Protein AF-A0A3R9X565-F1 (afdb_monomer_lite)

Sequence (75 aa):
MSEQPAPAARQQLDPAAADAVRAYAARTRAGADRFAAALEDIAANGLPAPEDCTPWEDLREAHLARLAAQRPAVA

pLDDT: mean 90.79, std 11.83, range [52.56, 98.56]

Radius of gyration: 21.35 Å; chains: 1; bounding box: 30×50×56 Å

Structure (mmCIF, N/CA/C/O backbone):
data_AF-A0A3R9X565-F1
#
_entry.id   AF-A0A3R9X565-F1
#
loop_
_atom_site.group_PDB
_atom_site.id
_atom_site.type_symbol
_atom_site.label_atom_id
_atom_site.label_alt_id
_atom_site.label_comp_id
_atom_site.label_asym_id
_atom_site.label_entity_id
_atom_site.label_seq_id
_atom_site.pdbx_PDB_ins_code
_atom_site.Cartn_x
_atom_site.Cartn_y
_atom_site.Cartn_z
_atom_site.occupancy
_atom_site.B_iso_or_equiv
_atom_site.auth_seq_id
_atom_site.auth_comp_id
_atom_site.auth_asym_id
_atom_site.auth_atom_id
_atom_site.pdbx_PDB_model_num
ATOM 1 N N . MET A 1 1 ? 11.257 -12.382 35.030 1.00 52.56 1 MET A N 1
ATOM 2 C CA . MET A 1 1 ? 9.788 -12.318 34.896 1.00 52.56 1 MET A CA 1
ATOM 3 C C . MET A 1 1 ? 9.415 -10.853 34.748 1.00 52.56 1 MET A C 1
ATOM 5 O O . MET A 1 1 ? 9.398 -10.159 35.751 1.00 52.56 1 MET A O 1
ATOM 9 N N . SER A 1 2 ? 9.239 -10.352 33.525 1.00 63.31 2 SER A N 1
ATOM 10 C CA . SER A 1 2 ? 8.774 -8.973 33.321 1.00 63.31 2 SER A CA 1
ATOM 11 C C . SER A 1 2 ? 7.256 -8.960 33.474 1.00 63.31 2 SER A C 1
ATOM 13 O O . SER A 1 2 ? 6.566 -9.625 32.702 1.00 63.31 2 SER A O 1
ATOM 15 N N . GLU A 1 3 ? 6.740 -8.268 34.489 1.00 63.00 3 GLU A N 1
ATOM 16 C CA . GLU A 1 3 ? 5.305 -8.011 34.614 1.00 63.00 3 GLU A CA 1
ATOM 17 C C . GLU A 1 3 ? 4.857 -7.144 33.435 1.00 63.00 3 GLU A C 1
ATOM 19 O O . GLU A 1 3 ? 5.319 -6.017 33.251 1.00 63.00 3 GLU A O 1
ATOM 24 N N . GLN A 1 4 ? 3.978 -7.697 32.601 1.00 68.56 4 GLN A N 1
ATOM 25 C CA . GLN A 1 4 ? 3.301 -6.932 31.567 1.00 68.56 4 GLN A CA 1
ATOM 26 C C . GLN A 1 4 ? 2.322 -5.983 32.274 1.00 68.56 4 GLN A C 1
ATOM 28 O O . GLN A 1 4 ? 1.484 -6.468 33.040 1.00 68.56 4 GLN A O 1
ATOM 33 N N . PRO A 1 5 ? 2.418 -4.656 32.074 1.00 70.56 5 PRO A N 1
ATOM 34 C CA . PRO A 1 5 ? 1.558 -3.712 32.772 1.00 70.56 5 PRO A CA 1
ATOM 35 C C . PRO A 1 5 ? 0.089 -4.035 32.486 1.00 70.56 5 PRO A C 1
ATOM 37 O O . PRO A 1 5 ? -0.279 -4.351 31.350 1.00 70.56 5 PRO A O 1
ATOM 40 N N . ALA A 1 6 ? -0.739 -3.978 33.533 1.00 70.69 6 ALA A N 1
ATOM 41 C CA . ALA A 1 6 ? -2.168 -4.239 33.426 1.00 70.69 6 ALA A CA 1
ATOM 42 C C . ALA A 1 6 ? -2.780 -3.350 32.327 1.00 70.69 6 ALA A C 1
ATOM 44 O O . ALA A 1 6 ? -2.438 -2.165 32.240 1.00 70.69 6 ALA A O 1
ATOM 45 N N . PRO A 1 7 ? -3.663 -3.891 31.467 1.00 70.38 7 PRO A N 1
ATOM 46 C CA . PRO A 1 7 ? -4.251 -3.112 30.390 1.00 70.38 7 PRO A CA 1
ATOM 47 C C . PRO A 1 7 ? -4.999 -1.914 30.979 1.00 70.38 7 PRO A C 1
ATOM 49 O O . PRO A 1 7 ? -5.928 -2.077 31.769 1.00 70.38 7 PRO A O 1
ATOM 52 N N . ALA A 1 8 ? -4.578 -0.707 30.597 1.00 77.62 8 ALA A N 1
ATOM 53 C CA . ALA A 1 8 ? -5.235 0.524 31.014 1.00 77.62 8 ALA A CA 1
ATOM 54 C C . ALA A 1 8 ? -6.715 0.513 30.594 1.00 77.62 8 ALA A C 1
ATOM 56 O O . ALA A 1 8 ? -7.064 0.013 29.516 1.00 77.62 8 ALA A O 1
ATOM 57 N N . ALA A 1 9 ? -7.586 1.081 31.435 1.00 81.75 9 ALA A N 1
ATOM 58 C CA . ALA A 1 9 ? -8.998 1.250 31.111 1.00 81.75 9 ALA A CA 1
ATOM 59 C C . ALA A 1 9 ? -9.132 2.064 29.810 1.00 81.75 9 ALA A C 1
ATOM 61 O O . ALA A 1 9 ? -8.635 3.186 29.716 1.00 81.75 9 ALA A O 1
ATOM 62 N N . ARG A 1 10 ? -9.762 1.482 28.782 1.00 85.94 10 ARG A N 1
A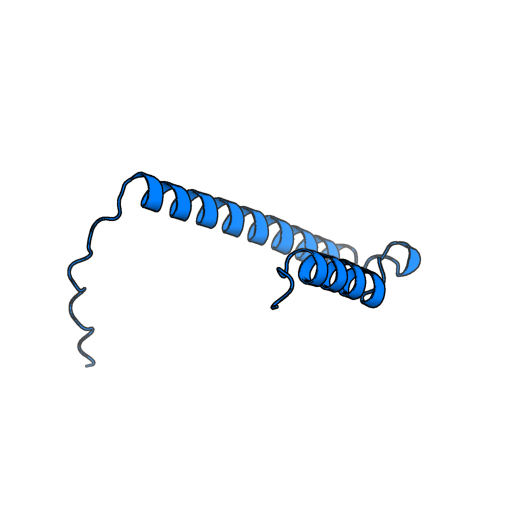TOM 63 C CA . ARG A 1 10 ? -9.922 2.132 27.474 1.00 85.94 10 ARG A CA 1
ATOM 64 C C . ARG A 1 10 ? -11.151 3.032 27.494 1.00 85.94 10 ARG A C 1
ATOM 66 O O . ARG A 1 10 ? -12.234 2.576 27.851 1.00 85.94 10 ARG A O 1
ATOM 73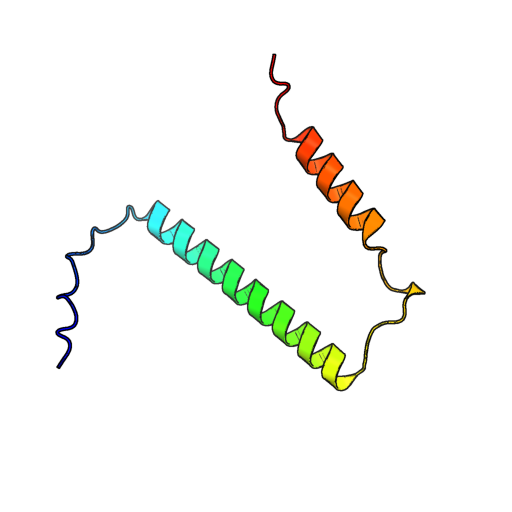 N N . GLN A 1 11 ? -10.996 4.279 27.061 1.00 88.56 11 GLN A N 1
ATOM 74 C CA . GLN A 1 11 ? -12.126 5.179 26.853 1.00 88.56 11 GLN A CA 1
ATOM 75 C C . GLN A 1 11 ? -12.817 4.856 25.522 1.00 88.56 11 GLN A C 1
ATOM 77 O O . GLN A 1 11 ? -12.157 4.693 24.494 1.00 88.56 11 GLN A O 1
ATOM 82 N N . GLN A 1 12 ? -14.147 4.747 25.544 1.00 91.00 12 GLN A N 1
ATOM 83 C CA . GLN A 1 12 ? -14.943 4.541 24.336 1.00 91.00 12 GLN A CA 1
ATOM 84 C C . GLN A 1 12 ? -14.894 5.803 23.464 1.00 91.00 12 GLN A C 1
ATOM 86 O O . GLN A 1 12 ? -15.072 6.912 23.969 1.00 91.00 12 GLN A O 1
ATOM 91 N N . LEU A 1 13 ? -14.666 5.633 22.161 1.00 94.56 13 LEU A N 1
ATOM 92 C CA . LEU A 1 13 ? -14.782 6.725 21.197 1.00 94.56 13 LEU A CA 1
ATOM 93 C C . LEU A 1 13 ? -16.252 7.062 20.938 1.00 94.56 13 LEU A C 1
ATOM 95 O O . LEU A 1 13 ? -17.122 6.190 21.010 1.00 94.56 13 LEU A O 1
ATOM 99 N N . ASP A 1 14 ? -16.491 8.313 20.552 1.00 96.50 14 ASP A N 1
ATOM 100 C CA . ASP A 1 14 ? -17.725 8.704 19.877 1.00 96.50 14 ASP A CA 1
ATOM 101 C C . ASP A 1 14 ? -17.986 7.783 18.658 1.00 96.50 14 ASP A C 1
ATOM 103 O O . ASP A 1 14 ? -17.028 7.426 17.956 1.00 96.50 14 ASP A O 1
ATOM 107 N N . PRO A 1 15 ? -19.241 7.373 18.385 1.00 96.69 15 PRO A N 1
ATOM 108 C CA . PRO A 1 15 ? -19.551 6.464 17.283 1.00 96.69 15 PRO A CA 1
ATOM 109 C C . PRO A 1 15 ? -19.027 6.924 15.917 1.00 96.69 15 PRO A C 1
ATOM 111 O O . PRO A 1 15 ? -18.464 6.107 15.187 1.00 96.69 15 PRO A O 1
ATOM 114 N N . ALA A 1 16 ? -19.121 8.218 15.589 1.00 96.81 16 ALA A N 1
ATOM 115 C CA . ALA A 1 16 ? -18.645 8.735 14.308 1.00 96.81 16 ALA A CA 1
ATOM 116 C C . ALA A 1 16 ? -17.113 8.687 14.218 1.00 96.81 16 ALA A C 1
ATOM 118 O O . ALA A 1 16 ? -16.554 8.338 13.176 1.00 96.81 16 ALA A O 1
ATOM 119 N N . ALA A 1 17 ? -16.418 8.966 15.325 1.00 97.06 17 ALA A N 1
ATOM 120 C CA . ALA A 1 17 ? -14.969 8.804 15.398 1.00 97.06 17 ALA A CA 1
ATOM 121 C C . ALA A 1 17 ? -14.555 7.329 15.241 1.00 97.06 17 ALA A C 1
ATOM 123 O O . ALA A 1 17 ? -13.611 7.022 14.508 1.00 97.06 17 ALA A O 1
ATOM 124 N N . ALA A 1 18 ? -15.279 6.401 15.873 1.00 97.81 18 ALA A N 1
ATOM 125 C CA . ALA A 1 18 ? -15.037 4.970 15.716 1.00 97.81 18 ALA A CA 1
ATOM 126 C C . ALA A 1 18 ? -15.235 4.511 14.260 1.00 97.81 18 ALA A C 1
ATOM 128 O O . ALA A 1 18 ? -14.414 3.753 13.736 1.00 97.81 18 ALA A O 1
ATOM 129 N N . ASP A 1 19 ? -16.272 5.001 13.581 1.00 98.12 19 ASP A N 1
ATOM 130 C CA . ASP A 1 19 ? -16.528 4.697 12.171 1.00 98.12 19 ASP A CA 1
ATOM 131 C C . ASP A 1 19 ? -15.461 5.281 11.245 1.00 98.12 19 ASP A C 1
ATOM 133 O O . ASP A 1 19 ? -14.987 4.587 10.342 1.00 98.12 19 ASP A O 1
ATOM 137 N N . ALA A 1 20 ? -14.995 6.504 11.504 1.00 97.69 20 ALA A N 1
ATOM 138 C CA . ALA A 1 20 ? -13.894 7.102 10.754 1.00 97.69 20 ALA A CA 1
ATOM 139 C C . ALA A 1 20 ? -12.608 6.261 10.857 1.00 97.69 20 ALA A C 1
ATOM 141 O O . ALA A 1 20 ? -11.939 6.021 9.846 1.00 97.69 20 ALA A O 1
ATOM 142 N N . VAL A 1 21 ? -12.292 5.755 12.055 1.00 98.00 21 VAL A N 1
ATOM 143 C CA . VAL A 1 21 ? -11.142 4.864 12.279 1.00 98.00 21 VAL A CA 1
ATOM 144 C C . VAL A 1 21 ? -11.325 3.532 11.548 1.00 98.00 21 VAL A C 1
ATOM 146 O O . VAL A 1 21 ? -10.395 3.070 10.885 1.00 98.00 21 VAL A O 1
ATOM 149 N N . ARG A 1 22 ? -12.518 2.923 11.596 1.00 98.06 22 ARG A N 1
ATOM 150 C CA . ARG A 1 22 ? -12.812 1.687 10.846 1.00 98.06 22 ARG A CA 1
ATOM 151 C C . ARG A 1 22 ? -12.689 1.893 9.338 1.00 98.06 22 ARG A C 1
ATOM 153 O O . ARG A 1 22 ? -12.093 1.056 8.662 1.00 98.06 22 ARG A O 1
ATOM 160 N N . ALA A 1 23 ? -13.195 3.008 8.818 1.00 98.31 23 ALA A N 1
ATOM 161 C CA . ALA A 1 23 ? -13.094 3.357 7.406 1.00 98.31 23 ALA A CA 1
ATOM 162 C C . ALA A 1 23 ? -11.636 3.576 6.983 1.00 98.31 23 ALA A C 1
ATOM 164 O O . ALA A 1 23 ? -11.223 3.119 5.917 1.00 98.31 23 ALA A O 1
ATOM 165 N N . TYR A 1 24 ? -10.833 4.232 7.824 1.00 97.44 24 TYR A N 1
ATOM 166 C CA . TYR A 1 24 ? -9.400 4.366 7.583 1.00 97.44 24 TYR A CA 1
ATOM 167 C C . TYR A 1 24 ? -8.709 3.001 7.569 1.00 97.44 24 TYR A C 1
ATOM 169 O O . TYR A 1 24 ? -8.015 2.696 6.607 1.00 97.44 24 TYR A O 1
ATOM 177 N N . ALA A 1 25 ? -8.987 2.139 8.549 1.00 98.25 25 ALA A N 1
ATOM 178 C CA . ALA A 1 25 ? -8.441 0.786 8.586 1.00 98.25 25 ALA A CA 1
ATOM 179 C C . ALA A 1 25 ? -8.826 -0.037 7.343 1.00 98.25 25 ALA A C 1
ATOM 181 O O . ALA A 1 25 ? -7.990 -0.760 6.806 1.00 98.25 25 ALA A O 1
ATOM 182 N N . ALA A 1 26 ? -10.065 0.082 6.854 1.00 98.12 26 ALA A N 1
ATOM 183 C CA . ALA A 1 26 ? -10.497 -0.566 5.617 1.00 98.12 26 ALA A CA 1
ATOM 184 C C . ALA A 1 26 ? -9.722 -0.046 4.395 1.00 98.12 26 ALA A C 1
ATOM 186 O O . ALA A 1 26 ? -9.221 -0.846 3.608 1.00 98.12 26 ALA A O 1
ATOM 187 N N . ARG A 1 27 ? -9.546 1.278 4.272 1.00 97.62 27 ARG A N 1
ATOM 188 C CA . ARG A 1 27 ? -8.720 1.882 3.211 1.00 97.62 27 ARG A CA 1
ATOM 189 C C . ARG A 1 27 ? -7.266 1.429 3.287 1.00 97.62 27 ARG A C 1
ATOM 191 O O . ARG A 1 27 ? -6.676 1.141 2.251 1.00 97.62 27 ARG A O 1
ATOM 198 N N . THR A 1 28 ? -6.697 1.348 4.488 1.00 97.50 28 THR A N 1
ATOM 199 C CA . THR A 1 28 ? -5.325 0.873 4.699 1.00 97.50 28 THR A CA 1
ATOM 200 C C . THR A 1 28 ? -5.177 -0.582 4.272 1.00 97.50 28 THR A C 1
ATOM 202 O O . THR A 1 28 ? -4.254 -0.879 3.522 1.00 97.50 28 THR A O 1
ATOM 205 N N . ARG A 1 29 ? -6.099 -1.471 4.672 1.00 97.44 29 ARG A N 1
ATOM 206 C CA . ARG A 1 29 ? -6.083 -2.878 4.231 1.00 97.44 29 ARG A CA 1
ATOM 207 C C . ARG A 1 29 ? -6.191 -2.991 2.713 1.00 97.44 29 ARG A C 1
ATOM 209 O O . ARG A 1 29 ? -5.324 -3.588 2.098 1.00 97.44 29 ARG A O 1
ATOM 216 N N . ALA A 1 30 ? -7.150 -2.300 2.098 1.00 95.75 30 ALA A N 1
ATOM 217 C CA . ALA A 1 30 ? -7.288 -2.286 0.641 1.00 95.75 30 ALA A CA 1
ATOM 218 C C . ALA A 1 30 ? -6.065 -1.683 -0.085 1.00 95.75 30 ALA A C 1
ATOM 220 O O . ALA A 1 30 ? -5.788 -2.009 -1.238 1.00 95.75 30 ALA A O 1
ATOM 221 N N . GLY A 1 31 ? -5.339 -0.759 0.549 1.00 97.19 31 GLY A N 1
ATOM 222 C CA . GLY A 1 31 ? -4.053 -0.270 0.053 1.00 97.19 31 GLY A CA 1
ATOM 223 C C . GLY A 1 31 ? -2.964 -1.342 0.119 1.00 97.19 31 GLY A C 1
ATOM 224 O O . GLY A 1 31 ? -2.253 -1.535 -0.863 1.00 97.19 31 GLY A O 1
ATOM 225 N N . ALA A 1 32 ? -2.874 -2.053 1.244 1.00 97.69 32 ALA A N 1
ATOM 226 C CA . ALA A 1 32 ? -1.918 -3.137 1.446 1.00 97.69 32 ALA A CA 1
ATOM 227 C C . ALA A 1 32 ? -2.151 -4.296 0.469 1.00 97.69 32 ALA A C 1
ATOM 229 O O . ALA A 1 32 ? -1.198 -4.737 -0.162 1.00 97.69 32 ALA A O 1
ATOM 230 N N . ASP A 1 33 ? -3.403 -4.715 0.273 1.00 97.69 33 ASP A N 1
ATOM 231 C CA . ASP A 1 33 ? -3.750 -5.801 -0.651 1.00 97.69 33 ASP A CA 1
ATOM 232 C C . ASP A 1 33 ? -3.371 -5.448 -2.096 1.00 97.69 33 ASP A C 1
ATOM 234 O O . ASP A 1 33 ? -2.799 -6.261 -2.817 1.00 97.69 33 ASP A O 1
ATOM 238 N N . ARG A 1 34 ? -3.617 -4.198 -2.514 1.00 97.62 34 ARG A N 1
ATOM 239 C CA . ARG A 1 34 ? -3.202 -3.718 -3.842 1.00 97.62 34 ARG A CA 1
ATOM 240 C C . ARG A 1 34 ? -1.686 -3.690 -4.007 1.00 97.62 34 ARG A C 1
ATOM 242 O O . ARG A 1 34 ? -1.190 -4.023 -5.077 1.00 97.62 34 ARG A O 1
ATOM 249 N N . PHE A 1 35 ? -0.956 -3.277 -2.974 1.00 97.31 35 PHE A N 1
ATOM 250 C CA . PHE A 1 35 ? 0.503 -3.253 -3.021 1.00 97.31 35 PHE A CA 1
ATOM 251 C C . PHE A 1 35 ? 1.094 -4.666 -3.050 1.00 97.31 35 PHE A C 1
ATOM 253 O O . PHE A 1 35 ? 1.985 -4.925 -3.850 1.00 97.31 35 PHE A O 1
ATOM 260 N N . ALA A 1 36 ? 0.564 -5.583 -2.236 1.00 98.19 36 ALA A N 1
ATOM 261 C CA . ALA A 1 36 ? 0.957 -6.987 -2.254 1.00 98.19 36 ALA A CA 1
ATOM 262 C C . ALA A 1 36 ? 0.751 -7.599 -3.646 1.00 98.19 36 ALA A C 1
ATOM 264 O O . ALA A 1 36 ? 1.697 -8.142 -4.206 1.00 98.19 36 ALA A O 1
ATOM 265 N N . ALA A 1 37 ? -0.423 -7.392 -4.251 1.00 97.75 37 ALA A N 1
ATOM 266 C CA . ALA A 1 37 ? -0.707 -7.864 -5.604 1.00 97.75 37 ALA A CA 1
ATOM 267 C C . ALA A 1 37 ? 0.279 -7.309 -6.650 1.00 97.75 37 ALA A C 1
ATOM 269 O O . ALA A 1 37 ? 0.738 -8.049 -7.513 1.00 97.75 37 ALA A O 1
ATOM 270 N N . ALA A 1 38 ? 0.647 -6.025 -6.563 1.00 96.19 38 ALA A N 1
ATOM 271 C CA . ALA A 1 38 ? 1.635 -5.435 -7.468 1.00 96.19 38 ALA A CA 1
ATOM 272 C C . ALA A 1 38 ? 3.042 -6.031 -7.278 1.00 96.19 38 ALA A C 1
ATOM 274 O O . ALA A 1 38 ? 3.753 -6.260 -8.251 1.00 96.19 38 ALA A O 1
ATOM 275 N N . LEU A 1 39 ? 3.456 -6.298 -6.035 1.00 97.81 39 LEU A N 1
ATOM 276 C CA . LEU A 1 39 ? 4.741 -6.948 -5.762 1.00 97.81 39 LEU A CA 1
ATOM 277 C C . LEU A 1 39 ? 4.766 -8.404 -6.238 1.00 97.81 39 LEU A C 1
ATOM 279 O O . LEU A 1 39 ? 5.786 -8.854 -6.754 1.00 97.81 39 LEU A O 1
ATOM 283 N N . GLU A 1 40 ? 3.661 -9.129 -6.071 1.00 98.56 40 GLU A N 1
ATOM 284 C CA . GLU A 1 40 ? 3.494 -10.494 -6.576 1.00 98.56 40 GLU A CA 1
ATOM 285 C C . GLU A 1 40 ? 3.556 -10.532 -8.108 1.00 98.56 40 GLU A C 1
ATOM 287 O O . GLU A 1 40 ? 4.237 -11.389 -8.669 1.00 98.56 40 GLU A O 1
ATOM 292 N N . ASP A 1 41 ? 2.926 -9.566 -8.781 1.00 97.88 41 ASP A N 1
ATOM 293 C CA . ASP A 1 41 ? 2.998 -9.408 -10.236 1.00 97.88 41 ASP A CA 1
ATOM 294 C C . ASP A 1 41 ? 4.432 -9.135 -10.713 1.00 97.88 41 ASP A C 1
ATOM 296 O O . ASP A 1 41 ? 4.929 -9.833 -11.593 1.00 97.88 41 ASP A O 1
ATOM 300 N N . ILE A 1 42 ? 5.149 -8.209 -10.066 1.00 97.62 42 ILE A N 1
ATOM 301 C CA . ILE A 1 42 ? 6.564 -7.935 -10.370 1.00 97.62 42 ILE A CA 1
ATOM 302 C C . ILE A 1 42 ? 7.431 -9.178 -10.142 1.00 97.62 42 ILE A C 1
ATOM 304 O O . ILE A 1 42 ? 8.340 -9.459 -1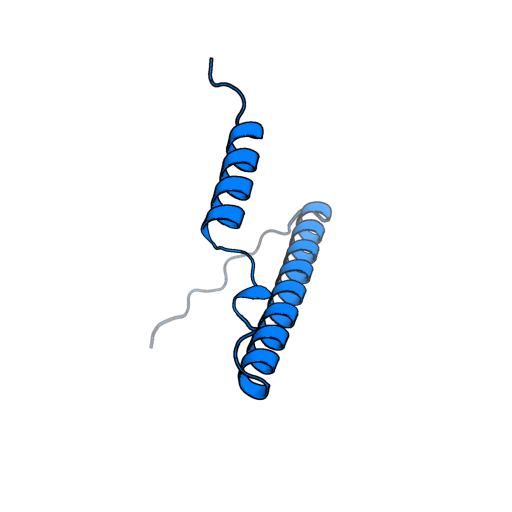0.923 1.00 97.62 42 ILE A O 1
ATOM 308 N N . ALA A 1 43 ? 7.172 -9.939 -9.077 1.00 98.12 43 ALA A N 1
ATOM 309 C CA . ALA A 1 43 ? 7.907 -11.168 -8.803 1.00 98.12 43 ALA A CA 1
ATOM 310 C C . ALA A 1 43 ? 7.653 -12.248 -9.870 1.00 98.12 43 ALA A C 1
ATOM 312 O O . ALA A 1 43 ? 8.559 -13.023 -10.175 1.00 98.12 43 ALA A O 1
ATOM 313 N N . ALA A 1 44 ? 6.444 -12.295 -10.437 1.00 98.44 44 ALA A N 1
ATOM 314 C CA . ALA A 1 44 ? 6.066 -13.252 -11.472 1.00 98.44 44 ALA A CA 1
ATOM 315 C C . ALA A 1 44 ? 6.527 -12.839 -12.881 1.00 98.44 44 ALA A C 1
ATOM 317 O O . ALA A 1 44 ? 6.936 -13.698 -13.663 1.00 98.44 44 ALA A O 1
ATOM 318 N N . ASN A 1 45 ? 6.468 -11.545 -13.200 1.00 97.38 45 ASN A N 1
ATOM 319 C CA . ASN A 1 45 ? 6.570 -11.030 -14.569 1.00 97.38 45 ASN A CA 1
ATOM 320 C C . ASN A 1 45 ? 7.776 -10.102 -14.800 1.00 97.38 45 ASN A C 1
ATOM 322 O O . ASN A 1 45 ? 8.078 -9.761 -15.942 1.00 97.38 45 ASN A O 1
ATOM 326 N N . GLY A 1 46 ? 8.503 -9.731 -13.744 1.00 96.94 46 GLY A N 1
ATOM 327 C CA . GLY A 1 46 ? 9.568 -8.733 -13.802 1.00 96.94 46 GLY A CA 1
ATOM 328 C C . GLY A 1 46 ? 9.043 -7.297 -13.724 1.00 96.94 46 GLY A C 1
ATOM 329 O O . GLY A 1 46 ? 7.862 -7.046 -13.498 1.00 96.94 46 GLY A O 1
ATOM 330 N N . LEU A 1 47 ? 9.949 -6.328 -13.863 1.00 96.19 47 LEU A N 1
ATOM 331 C CA . LEU A 1 47 ? 9.585 -4.910 -13.853 1.00 96.19 47 LEU A CA 1
ATOM 332 C C . LEU A 1 47 ? 8.924 -4.497 -15.183 1.00 96.19 47 LEU A C 1
ATOM 334 O O . LEU A 1 47 ? 9.311 -5.023 -16.230 1.00 96.19 47 LEU A O 1
ATOM 338 N N . PRO A 1 48 ? 7.988 -3.528 -15.162 1.00 94.25 48 PRO A N 1
ATOM 339 C CA . PRO A 1 48 ? 7.454 -2.929 -16.383 1.00 94.25 48 PRO A CA 1
ATOM 340 C C . PRO A 1 48 ? 8.557 -2.235 -17.193 1.00 94.25 48 PRO A C 1
ATOM 342 O O . PRO A 1 48 ? 9.591 -1.830 -16.649 1.00 94.25 48 PRO A O 1
ATOM 345 N N . ALA A 1 49 ? 8.325 -2.073 -18.497 1.00 94.94 49 ALA A N 1
ATOM 346 C CA . ALA A 1 49 ? 9.252 -1.350 -19.354 1.00 94.94 49 ALA A CA 1
ATOM 347 C C . ALA A 1 49 ? 9.337 0.132 -18.923 1.00 94.94 49 ALA A C 1
ATOM 349 O O . ALA A 1 49 ? 8.317 0.717 -18.541 1.00 94.94 49 ALA A O 1
ATOM 350 N N . PRO A 1 50 ? 10.523 0.767 -18.970 1.00 93.81 50 PRO A N 1
ATOM 351 C CA . PRO A 1 50 ? 10.680 2.171 -18.590 1.00 93.81 50 PRO A CA 1
ATOM 352 C C . PRO A 1 50 ? 9.767 3.128 -19.366 1.00 93.81 50 PRO A C 1
ATOM 354 O O . PRO A 1 50 ? 9.268 4.089 -18.790 1.00 93.81 50 PRO A O 1
ATOM 357 N N . GLU A 1 51 ? 9.521 2.850 -20.646 1.00 94.88 51 GLU A N 1
ATOM 358 C CA . GLU A 1 51 ? 8.603 3.596 -21.513 1.00 94.88 51 GLU A CA 1
ATOM 359 C C . GLU A 1 51 ? 7.132 3.552 -21.063 1.00 94.88 51 GLU A C 1
ATOM 361 O O . GLU A 1 51 ? 6.386 4.486 -21.355 1.00 94.88 51 GLU A O 1
ATOM 366 N N . ASP A 1 52 ? 6.733 2.526 -20.306 1.00 93.44 52 ASP A N 1
ATOM 367 C CA . ASP A 1 52 ? 5.392 2.402 -19.719 1.00 93.44 52 ASP A CA 1
ATOM 368 C C . ASP A 1 52 ? 5.306 3.028 -18.313 1.00 93.44 52 ASP A C 1
ATOM 370 O O . ASP A 1 52 ? 4.240 3.055 -17.691 1.00 93.44 52 ASP A O 1
ATOM 374 N N . CYS A 1 53 ? 6.425 3.532 -17.782 1.00 94.06 53 CYS A N 1
ATOM 375 C CA . CYS A 1 53 ? 6.514 4.102 -16.443 1.00 94.06 53 CYS A CA 1
ATOM 376 C C . CYS A 1 53 ? 6.480 5.633 -16.470 1.00 94.06 53 CYS A C 1
ATOM 378 O O . CYS A 1 53 ? 6.964 6.286 -17.391 1.00 94.06 53 CYS A O 1
ATOM 380 N N . THR A 1 54 ? 5.955 6.235 -15.401 1.00 94.81 54 THR A N 1
ATOM 381 C CA . THR A 1 54 ? 6.078 7.684 -15.190 1.00 94.81 54 THR A CA 1
ATOM 382 C C . THR A 1 54 ? 7.391 7.996 -14.466 1.00 94.81 54 THR A C 1
ATOM 384 O O . THR A 1 54 ? 7.638 7.397 -13.413 1.00 94.81 54 THR A O 1
ATOM 387 N N . PRO A 1 55 ? 8.215 8.937 -14.967 1.00 95.81 55 PRO A N 1
ATOM 388 C CA . PRO A 1 55 ? 9.411 9.388 -14.265 1.00 95.81 55 PRO A CA 1
ATOM 389 C C . PRO A 1 55 ? 9.098 9.895 -12.856 1.00 95.81 55 PRO A C 1
ATOM 391 O O . PRO A 1 55 ? 8.071 10.533 -12.601 1.00 95.81 55 PRO A O 1
ATOM 394 N N . TRP A 1 56 ? 10.005 9.623 -11.919 1.00 94.06 56 TRP A N 1
ATOM 395 C CA . TRP A 1 56 ? 9.833 10.026 -10.525 1.00 94.06 56 TRP A CA 1
ATOM 396 C C . TRP A 1 56 ? 9.747 11.548 -10.376 1.00 94.06 56 TRP A C 1
ATOM 398 O O . TRP A 1 56 ? 8.976 12.053 -9.560 1.00 94.06 56 TRP A O 1
ATOM 408 N N . GLU A 1 57 ? 10.523 12.276 -11.171 1.00 97.19 57 GLU A N 1
ATOM 409 C CA . GLU A 1 57 ? 10.554 13.731 -11.198 1.00 97.19 57 GLU A CA 1
ATOM 410 C C . GLU A 1 57 ? 9.162 14.294 -11.486 1.00 97.19 57 GLU A C 1
ATOM 412 O O . GLU A 1 57 ? 8.689 15.143 -10.735 1.00 97.19 57 GLU A O 1
ATOM 417 N N . ASP A 1 58 ? 8.465 13.755 -12.485 1.00 97.44 58 ASP A N 1
ATOM 418 C CA . ASP A 1 58 ? 7.141 14.233 -12.886 1.00 97.44 58 ASP A 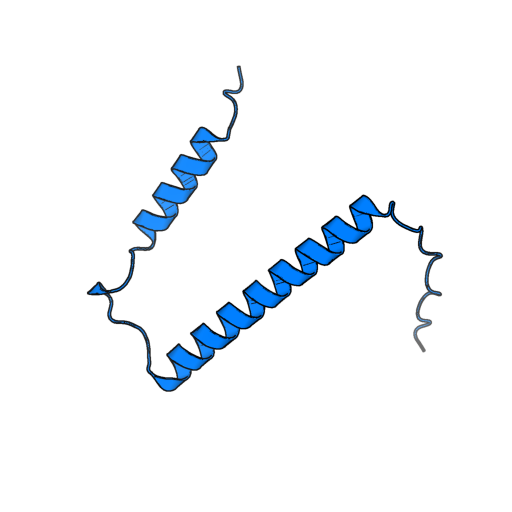CA 1
ATOM 419 C C . ASP A 1 58 ? 6.107 14.026 -11.771 1.00 97.44 58 ASP A C 1
ATOM 421 O O . ASP A 1 58 ? 5.345 14.937 -11.428 1.00 97.44 58 ASP A O 1
ATOM 425 N N . LEU A 1 59 ? 6.117 12.847 -11.138 1.00 96.88 59 LEU A N 1
ATOM 426 C CA . LEU A 1 59 ? 5.240 12.545 -10.002 1.00 96.88 59 LEU A CA 1
ATOM 427 C C . LEU A 1 59 ? 5.536 13.447 -8.799 1.00 96.88 59 LEU A C 1
ATOM 429 O O . LEU A 1 59 ? 4.613 13.947 -8.144 1.00 96.88 59 LEU A O 1
ATOM 433 N N . ARG A 1 60 ? 6.821 13.659 -8.502 1.00 97.12 60 ARG A N 1
ATOM 434 C CA . ARG A 1 60 ? 7.276 14.506 -7.399 1.00 97.12 60 ARG A CA 1
ATOM 435 C C . ARG A 1 60 ? 6.838 15.949 -7.613 1.00 97.12 60 ARG A C 1
ATOM 437 O O . ARG A 1 60 ? 6.230 16.523 -6.711 1.00 97.12 60 ARG A O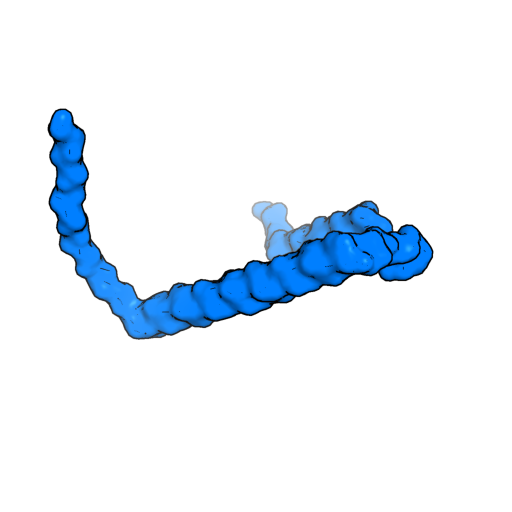 1
ATOM 444 N N . GLU A 1 61 ? 7.103 16.523 -8.783 1.00 97.81 61 GLU A N 1
ATOM 445 C CA . GLU A 1 61 ? 6.766 17.919 -9.068 1.00 97.81 61 GLU A CA 1
ATOM 446 C C . GLU A 1 61 ? 5.250 18.144 -9.078 1.00 97.81 61 GLU A C 1
ATOM 448 O O . GLU A 1 61 ? 4.768 19.102 -8.469 1.00 97.81 61 GLU A O 1
ATOM 453 N N . ALA A 1 62 ? 4.467 17.220 -9.648 1.00 97.00 62 ALA A N 1
ATOM 454 C CA . ALA A 1 62 ? 3.007 17.284 -9.581 1.00 97.00 62 ALA A CA 1
ATOM 455 C C . ALA A 1 62 ? 2.496 17.260 -8.128 1.00 97.00 62 ALA A C 1
ATOM 457 O O . ALA A 1 62 ? 1.596 18.020 -7.750 1.00 97.00 62 ALA A O 1
ATOM 458 N N . HIS A 1 63 ? 3.088 16.414 -7.279 1.00 94.62 63 HIS A N 1
ATOM 459 C CA . HIS A 1 63 ? 2.732 16.349 -5.866 1.00 94.62 63 HIS A CA 1
ATOM 460 C C . HIS A 1 63 ? 3.100 17.634 -5.112 1.00 94.62 63 HIS A C 1
ATOM 462 O O . HIS A 1 63 ? 2.288 18.135 -4.329 1.00 94.62 63 HIS A O 1
ATOM 468 N N . LEU A 1 64 ? 4.296 18.177 -5.348 1.00 96.00 64 LEU A N 1
ATOM 469 C CA . LEU A 1 64 ? 4.764 19.412 -4.720 1.00 96.00 64 LEU A CA 1
ATOM 470 C C . LEU A 1 64 ? 3.918 20.615 -5.140 1.00 96.00 64 LEU A C 1
ATOM 472 O O . LEU A 1 64 ? 3.505 21.385 -4.275 1.00 96.00 64 LEU A O 1
ATOM 476 N N . ALA A 1 65 ? 3.578 20.738 -6.425 1.00 95.69 65 ALA A N 1
ATOM 477 C CA . ALA A 1 65 ? 2.685 21.782 -6.920 1.00 95.69 65 ALA A CA 1
ATOM 478 C C . ALA A 1 65 ? 1.307 21.714 -6.243 1.00 95.69 65 ALA A C 1
ATOM 480 O O . ALA A 1 65 ? 0.774 22.729 -5.791 1.00 95.69 65 ALA A O 1
ATOM 481 N N . ARG A 1 66 ? 0.755 20.503 -6.085 1.00 95.25 66 ARG A N 1
ATOM 482 C CA . ARG A 1 66 ? -0.508 20.282 -5.367 1.00 95.25 66 ARG A CA 1
ATOM 483 C C . ARG A 1 66 ? -0.415 20.705 -3.897 1.00 95.25 66 ARG A C 1
ATOM 485 O O . ARG A 1 66 ? -1.342 21.334 -3.393 1.00 95.25 66 ARG A O 1
ATOM 492 N N . LEU A 1 67 ? 0.677 20.374 -3.205 1.00 94.25 67 LEU A N 1
ATOM 493 C CA . LEU A 1 67 ? 0.896 20.813 -1.823 1.00 94.25 67 LEU A CA 1
ATOM 494 C C . LEU A 1 67 ? 1.058 22.333 -1.729 1.00 94.25 67 LEU A C 1
ATOM 496 O O . LEU A 1 67 ? 0.486 22.943 -0.831 1.00 94.25 67 LEU A O 1
ATOM 500 N N . ALA A 1 68 ? 1.792 22.949 -2.657 1.00 92.69 68 ALA A N 1
ATOM 501 C CA . ALA A 1 68 ? 1.957 24.397 -2.717 1.00 92.69 68 ALA A CA 1
ATOM 502 C C . ALA A 1 68 ? 0.608 25.109 -2.909 1.00 92.69 68 ALA A C 1
ATOM 504 O O . ALA A 1 68 ? 0.330 26.071 -2.202 1.00 92.69 68 ALA A O 1
ATOM 505 N N . ALA A 1 69 ? -0.264 24.582 -3.774 1.00 91.69 69 ALA A N 1
ATOM 506 C CA . ALA A 1 69 ? -1.614 25.108 -3.985 1.00 91.69 69 ALA A CA 1
ATOM 507 C C . ALA A 1 69 ? -2.541 24.943 -2.764 1.00 91.69 69 ALA A C 1
ATOM 509 O O . ALA A 1 69 ? -3.487 25.708 -2.598 1.00 91.69 69 ALA A O 1
ATOM 510 N N . GLN A 1 70 ? -2.288 23.948 -1.907 1.00 89.69 70 GLN A N 1
ATOM 511 C CA . GLN A 1 70 ? -3.060 23.706 -0.680 1.00 89.69 70 GLN A CA 1
ATOM 512 C C . GLN A 1 70 ? -2.567 24.517 0.520 1.00 89.69 70 GLN A C 1
ATOM 514 O O . GLN A 1 70 ? -3.265 24.591 1.532 1.00 89.69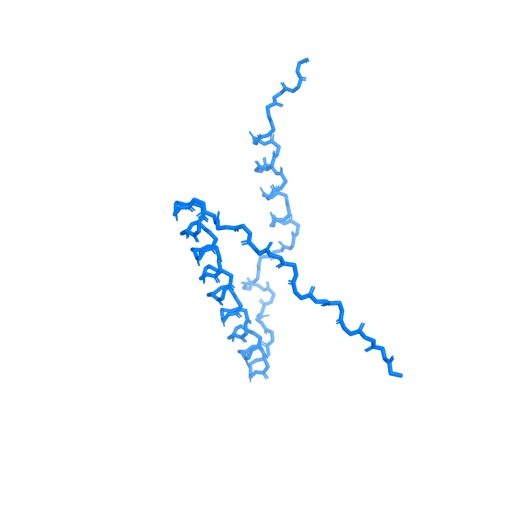 70 GLN A O 1
ATOM 519 N N . ARG A 1 71 ? -1.370 25.110 0.443 1.00 80.88 71 ARG A N 1
ATOM 520 C CA . ARG A 1 71 ? -0.867 25.979 1.506 1.00 80.88 71 ARG A CA 1
ATOM 521 C C . ARG A 1 71 ? -1.551 27.343 1.382 1.00 80.88 71 ARG A C 1
ATOM 523 O O . ARG A 1 71 ? -1.343 28.013 0.372 1.00 80.88 71 ARG A O 1
ATOM 530 N N . PRO A 1 72 ? -2.336 27.789 2.383 1.00 70.50 72 PRO A N 1
ATOM 531 C CA . PRO A 1 72 ? -2.802 29.168 2.397 1.00 70.50 72 PRO A CA 1
ATOM 532 C C . PRO A 1 72 ? -1.579 30.092 2.407 1.00 70.50 72 PRO A C 1
ATOM 534 O O . PRO A 1 72 ? -0.582 29.789 3.071 1.00 70.50 72 PRO A O 1
ATOM 537 N N . ALA A 1 73 ? -1.635 31.186 1.642 1.00 66.12 73 ALA A N 1
ATOM 538 C CA . ALA A 1 73 ? -0.580 32.189 1.651 1.00 66.12 73 ALA A CA 1
ATOM 539 C C . ALA A 1 73 ? -0.442 32.700 3.089 1.00 66.12 73 ALA A C 1
ATOM 541 O O . ALA A 1 73 ? -1.367 33.307 3.628 1.00 66.12 73 ALA A O 1
ATOM 542 N N . VAL A 1 74 ? 0.675 32.373 3.735 1.00 61.19 74 VAL A N 1
ATOM 543 C CA . VAL A 1 74 ? 1.012 32.938 5.040 1.00 61.19 74 VAL A CA 1
ATOM 544 C C . VAL A 1 74 ? 1.314 34.411 4.777 1.00 61.19 74 VAL A C 1
ATOM 546 O O . VAL A 1 74 ? 2.327 34.714 4.147 1.00 61.19 74 VAL A O 1
ATOM 549 N N . ALA A 1 75 ? 0.374 35.279 5.154 1.00 52.72 75 ALA A N 1
ATOM 550 C CA . ALA A 1 75 ? 0.514 36.733 5.143 1.00 52.72 75 ALA A CA 1
ATOM 551 C C . ALA A 1 75 ? 1.213 37.218 6.417 1.00 52.72 75 ALA A C 1
ATOM 553 O O . ALA A 1 75 ? 1.007 36.576 7.475 1.00 52.72 75 ALA A O 1
#

Foldseek 3Di:
DDDDPDDPDDDDDDPVVVVVVVVVVVVVVVVVVVVVVVVVCCVVPNDDDPVVDDDPVVVVVVVVVVVVVVDDPPD

Secondary structure (DSSP, 8-state):
--PPPPPPPPPPPPHHHHHHHHHHHHHHHHHHHHHHHHHHHHHHH-PPPGGGSPPHHHHHHHHHHHHHHHS----